Protein AF-A0A662N1Z2-F1 (afdb_monomer)

Structure (mmCIF, N/CA/C/O backbone):
data_AF-A0A662N1Z2-F1
#
_entry.id   AF-A0A662N1Z2-F1
#
loop_
_atom_site.group_PDB
_atom_site.id
_atom_site.type_symbol
_atom_site.label_atom_id
_atom_site.label_alt_id
_atom_site.label_comp_id
_atom_site.label_asym_id
_atom_site.label_entity_id
_atom_site.label_seq_id
_atom_site.pdbx_PDB_ins_code
_atom_site.Cartn_x
_atom_site.Cartn_y
_atom_site.Cartn_z
_atom_site.occupancy
_atom_site.B_iso_or_equiv
_atom_site.auth_seq_id
_atom_site.auth_comp_id
_atom_site.auth_asym_id
_atom_site.auth_atom_id
_atom_site.pdbx_PDB_model_num
ATOM 1 N N . GLU A 1 1 ? 10.684 11.518 -23.504 1.00 61.41 1 GLU A N 1
ATOM 2 C CA . GLU A 1 1 ? 11.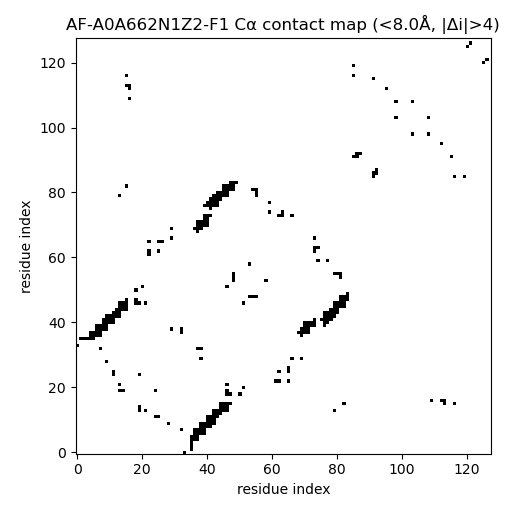244 10.182 -23.222 1.00 61.41 1 GLU A CA 1
ATOM 3 C C . GLU A 1 1 ? 12.755 10.305 -23.333 1.00 61.41 1 GLU A C 1
ATOM 5 O O . GLU A 1 1 ? 13.207 10.973 -24.257 1.00 61.41 1 GLU A O 1
ATOM 10 N N . ILE A 1 2 ? 13.510 9.807 -22.353 1.00 66.50 2 ILE A N 1
ATOM 11 C CA . ILE A 1 2 ? 14.978 9.816 -22.402 1.00 66.50 2 ILE A CA 1
ATOM 12 C C . ILE A 1 2 ? 15.407 8.489 -23.031 1.00 66.50 2 ILE A C 1
ATOM 14 O O . ILE A 1 2 ? 14.957 7.433 -22.591 1.00 66.50 2 ILE A O 1
ATOM 18 N N . ASP A 1 3 ? 16.255 8.540 -24.056 1.00 79.88 3 ASP A N 1
ATOM 19 C CA . ASP A 1 3 ? 16.642 7.354 -24.839 1.00 79.88 3 ASP A CA 1
ATOM 20 C C . ASP A 1 3 ? 17.772 6.528 -24.187 1.00 79.88 3 ASP A C 1
ATOM 22 O O . ASP A 1 3 ? 18.238 5.529 -24.722 1.00 79.88 3 ASP A O 1
ATOM 26 N N . SER A 1 4 ? 18.216 6.928 -22.995 1.00 87.88 4 SER A N 1
ATOM 27 C CA . SER A 1 4 ? 19.228 6.234 -22.198 1.00 87.88 4 SER A CA 1
ATOM 28 C C . SER A 1 4 ? 18.622 5.603 -20.949 1.00 87.88 4 SER A C 1
ATOM 30 O O . SER A 1 4 ? 17.565 6.026 -20.476 1.00 87.88 4 SER A O 1
ATOM 32 N N . PHE A 1 5 ? 19.326 4.630 -20.368 1.00 91.62 5 PHE A N 1
ATOM 33 C CA . PHE A 1 5 ? 18.974 4.092 -19.056 1.00 91.62 5 PHE A CA 1
ATOM 34 C C . PHE A 1 5 ? 18.895 5.212 -18.010 1.00 91.62 5 PHE A C 1
ATOM 36 O O . PHE A 1 5 ? 19.792 6.055 -17.926 1.00 91.62 5 PHE A O 1
ATOM 43 N N . HIS A 1 6 ? 17.820 5.224 -17.227 1.00 92.44 6 HIS A N 1
ATOM 44 C CA . HIS A 1 6 ? 17.623 6.187 -16.149 1.00 92.44 6 HIS A CA 1
ATOM 45 C C . HIS A 1 6 ? 16.700 5.632 -15.063 1.00 92.44 6 HIS A C 1
ATOM 47 O O . HIS A 1 6 ? 15.997 4.640 -15.252 1.00 92.44 6 HIS A O 1
ATOM 53 N N . TYR A 1 7 ? 16.698 6.304 -13.914 1.00 93.75 7 TYR A N 1
ATOM 54 C CA . TYR A 1 7 ? 15.785 5.999 -12.822 1.00 93.75 7 TYR A CA 1
ATOM 55 C C . TYR A 1 7 ? 14.615 6.980 -12.790 1.00 93.75 7 TYR A C 1
ATOM 57 O O . TYR A 1 7 ? 14.805 8.190 -12.929 1.00 93.75 7 TYR A O 1
ATOM 65 N N . GLU A 1 8 ? 13.418 6.467 -12.520 1.00 93.44 8 GLU A N 1
ATOM 66 C CA . GLU A 1 8 ? 12.221 7.266 -12.254 1.00 93.44 8 GLU A CA 1
ATOM 67 C C . GLU A 1 8 ? 11.705 6.994 -10.839 1.00 93.44 8 GLU A C 1
ATOM 69 O O . GLU A 1 8 ? 11.631 5.850 -10.394 1.00 93.44 8 GLU A O 1
ATOM 74 N N . ARG A 1 9 ? 11.308 8.042 -10.111 1.00 92.50 9 ARG A N 1
ATOM 75 C CA . ARG A 1 9 ? 10.701 7.870 -8.786 1.00 92.50 9 ARG A CA 1
ATOM 76 C C . ARG A 1 9 ? 9.240 7.457 -8.917 1.00 92.50 9 ARG A C 1
ATOM 78 O O . ARG A 1 9 ? 8.442 8.158 -9.537 1.00 92.50 9 ARG A O 1
ATOM 85 N N . LEU A 1 10 ? 8.882 6.350 -8.273 1.00 93.62 10 LEU A N 1
ATOM 86 C CA . LEU A 1 10 ? 7.508 5.876 -8.151 1.00 93.62 10 LEU A CA 1
ATOM 87 C C . LEU A 1 10 ? 7.021 6.131 -6.725 1.00 93.62 10 LEU A C 1
ATOM 89 O O . LEU A 1 10 ? 7.100 5.258 -5.863 1.00 93.62 10 LEU A O 1
ATOM 93 N N . GLU A 1 11 ? 6.534 7.344 -6.480 1.00 92.38 11 GLU A N 1
ATOM 94 C CA . GLU A 1 11 ? 5.992 7.743 -5.180 1.00 92.38 11 GLU A CA 1
ATOM 95 C C . GLU A 1 11 ? 4.493 7.429 -5.113 1.00 92.38 11 GLU A C 1
ATOM 97 O O . GLU A 1 11 ? 3.690 7.901 -5.927 1.00 92.38 11 GLU A O 1
ATOM 102 N N . ILE A 1 12 ? 4.119 6.586 -4.154 1.00 92.56 12 ILE A N 1
ATOM 103 C CA . ILE A 1 12 ? 2.745 6.167 -3.891 1.00 92.56 12 ILE A CA 1
ATOM 104 C C . ILE A 1 12 ? 2.467 6.435 -2.416 1.00 92.56 12 ILE A C 1
ATOM 106 O O . ILE A 1 12 ? 3.082 5.832 -1.541 1.00 92.56 12 ILE A O 1
ATOM 110 N N . PHE A 1 13 ? 1.529 7.338 -2.155 1.00 89.88 13 PHE A N 1
ATOM 111 C CA . PHE A 1 13 ? 1.046 7.622 -0.813 1.00 89.88 13 PHE A CA 1
ATOM 112 C C . PHE A 1 13 ? -0.363 7.056 -0.665 1.00 89.88 13 PHE A C 1
ATOM 114 O O . PHE A 1 13 ? -1.245 7.406 -1.450 1.00 89.88 13 PHE A O 1
ATOM 121 N N . LEU A 1 14 ? -0.552 6.165 0.304 1.00 87.25 14 LEU A N 1
ATOM 122 C CA . LEU A 1 14 ? -1.838 5.542 0.590 1.00 87.25 14 LEU A CA 1
ATOM 123 C C . LEU A 1 14 ? -2.577 6.355 1.651 1.00 87.25 14 LEU A C 1
ATOM 125 O O . LEU A 1 14 ? -2.118 6.490 2.790 1.00 87.25 14 LEU A O 1
ATOM 129 N N . ASP A 1 15 ? -3.717 6.908 1.248 1.00 77.38 15 ASP A N 1
ATOM 130 C CA . ASP A 1 15 ? -4.585 7.700 2.108 1.00 77.38 15 ASP A CA 1
ATOM 131 C C . ASP A 1 15 ? -5.506 6.763 2.912 1.00 77.38 15 ASP A C 1
ATOM 133 O O . ASP A 1 15 ? -6.306 6.045 2.315 1.00 77.38 15 ASP A O 1
ATOM 137 N N . PRO A 1 16 ? -5.456 6.779 4.255 1.00 70.56 16 PRO A N 1
ATOM 138 C CA . PRO A 1 16 ? -6.251 5.880 5.093 1.00 70.56 16 PRO A CA 1
ATOM 139 C C . PRO A 1 16 ? -7.762 6.067 4.920 1.00 70.56 16 PRO A C 1
ATOM 141 O O . PRO A 1 16 ? -8.540 5.178 5.260 1.00 70.56 16 PRO A O 1
ATOM 144 N N . SER A 1 17 ? -8.196 7.217 4.405 1.00 68.25 17 SER A N 1
ATOM 145 C CA . SER A 1 17 ? -9.608 7.501 4.171 1.00 68.25 17 SER A CA 1
ATOM 146 C C . SER A 1 17 ? -10.157 7.019 2.840 1.00 68.25 17 SER A C 1
ATOM 148 O O . SER A 1 17 ? -11.376 6.999 2.631 1.00 68.25 17 SER A O 1
ATOM 150 N N . LYS A 1 18 ? -9.265 6.689 1.914 1.00 68.25 18 LYS A N 1
ATOM 151 C CA . LYS A 1 18 ? -9.610 6.213 0.588 1.00 68.25 18 LYS A CA 1
ATOM 152 C C . LYS A 1 18 ? -9.210 4.752 0.607 1.00 68.25 18 LYS A C 1
ATOM 154 O O . LYS A 1 18 ? -8.030 4.444 0.646 1.00 68.25 18 LYS A O 1
ATOM 159 N N . ASN A 1 19 ? -10.185 3.844 0.635 1.00 70.81 19 ASN A N 1
ATOM 160 C CA . ASN A 1 19 ? -9.955 2.394 0.568 1.00 70.81 19 ASN A CA 1
ATOM 161 C C . ASN A 1 19 ? -9.377 1.995 -0.808 1.00 70.81 19 ASN A C 1
ATOM 163 O O . ASN A 1 19 ? -10.006 1.297 -1.604 1.00 70.81 19 ASN A O 1
ATOM 167 N N . GLU A 1 20 ? -8.197 2.507 -1.131 1.00 82.62 20 GLU A N 1
ATOM 168 C CA . GLU A 1 20 ? -7.509 2.324 -2.390 1.00 82.62 20 GLU A CA 1
ATOM 169 C C . GLU A 1 20 ? -6.758 0.999 -2.374 1.00 82.62 20 GLU A C 1
ATOM 171 O O . GLU A 1 20 ? -6.198 0.575 -1.365 1.00 82.62 20 GLU A O 1
ATOM 176 N N . ASN A 1 21 ? -6.725 0.332 -3.526 1.00 88.62 21 ASN A N 1
ATOM 177 C CA . ASN A 1 21 ? -5.953 -0.890 -3.673 1.00 88.62 21 ASN A CA 1
ATOM 178 C C . ASN A 1 21 ? -4.507 -0.532 -4.082 1.00 88.62 21 ASN A C 1
ATOM 180 O O . ASN A 1 21 ? -4.298 -0.117 -5.233 1.00 88.62 21 ASN A O 1
ATOM 184 N N . PRO A 1 22 ? -3.505 -0.724 -3.200 1.00 90.88 22 PRO A N 1
ATOM 185 C CA . PRO A 1 22 ? -2.116 -0.348 -3.474 1.00 90.88 22 PRO A CA 1
ATOM 186 C C . PRO A 1 22 ? -1.529 -1.077 -4.688 1.00 90.88 22 PRO A C 1
ATOM 188 O O . PRO A 1 22 ? -0.791 -0.480 -5.475 1.00 90.88 22 PRO A O 1
ATOM 191 N N . LEU A 1 23 ? -1.911 -2.341 -4.905 1.00 93.56 23 LEU A N 1
ATOM 192 C CA . LEU A 1 23 ? -1.442 -3.145 -6.036 1.00 93.56 23 LEU A CA 1
ATOM 193 C C . LEU A 1 23 ? -1.944 -2.582 -7.371 1.00 93.56 23 LEU A C 1
ATOM 195 O O . LEU A 1 23 ? -1.187 -2.517 -8.340 1.00 93.56 23 LEU A O 1
ATOM 199 N N . LYS A 1 24 ? -3.199 -2.113 -7.428 1.00 93.25 24 LYS A N 1
ATOM 200 C CA . LYS A 1 24 ? -3.748 -1.468 -8.635 1.00 93.25 24 LYS A CA 1
ATOM 201 C C . LYS A 1 24 ? -3.043 -0.148 -8.943 1.00 93.25 24 LYS A C 1
ATOM 203 O O . LYS A 1 24 ? -2.728 0.115 -10.105 1.00 93.25 24 LYS A O 1
ATOM 208 N N . ILE A 1 25 ? -2.776 0.673 -7.923 1.00 93.44 25 ILE A N 1
ATOM 209 C CA . ILE A 1 25 ? -2.039 1.934 -8.098 1.00 93.44 25 ILE A CA 1
ATOM 210 C C . ILE A 1 25 ? -0.643 1.643 -8.649 1.00 93.44 25 ILE A C 1
ATOM 212 O O . ILE A 1 25 ? -0.244 2.236 -9.655 1.00 93.44 25 ILE A O 1
ATOM 216 N N . LEU A 1 26 ? 0.068 0.688 -8.045 1.00 94.25 26 LEU A N 1
ATOM 217 C CA . LEU A 1 26 ? 1.402 0.287 -8.478 1.00 94.25 26 LEU A CA 1
ATOM 218 C C . LEU A 1 26 ? 1.409 -0.216 -9.924 1.00 94.25 26 LEU A C 1
ATOM 220 O O . LEU A 1 26 ? 2.205 0.262 -10.726 1.00 94.25 26 LEU A O 1
ATOM 224 N N . GLN A 1 27 ? 0.488 -1.107 -10.299 1.00 94.75 27 GLN A N 1
ATOM 225 C CA . GLN A 1 27 ? 0.376 -1.593 -11.680 1.00 94.75 27 GLN A CA 1
ATOM 226 C C . GLN A 1 27 ? 0.191 -0.449 -12.682 1.00 94.75 27 GLN A C 1
ATOM 228 O O . GLN A 1 27 ? 0.823 -0.437 -13.739 1.00 94.75 27 GLN A O 1
ATOM 233 N N . ASN A 1 28 ? -0.647 0.536 -12.356 1.00 94.00 28 ASN A N 1
ATOM 234 C CA . ASN A 1 28 ? -0.869 1.693 -13.220 1.00 94.00 28 ASN A CA 1
ATOM 235 C C . ASN A 1 28 ? 0.372 2.585 -13.337 1.00 94.00 28 ASN A C 1
ATOM 237 O O . ASN A 1 28 ? 0.612 3.148 -14.405 1.00 94.00 28 ASN A O 1
ATOM 241 N N . ARG A 1 29 ? 1.168 2.707 -12.270 1.00 93.31 29 ARG A N 1
ATOM 242 C CA . ARG A 1 29 ? 2.450 3.427 -12.292 1.00 93.31 29 ARG A CA 1
ATOM 243 C C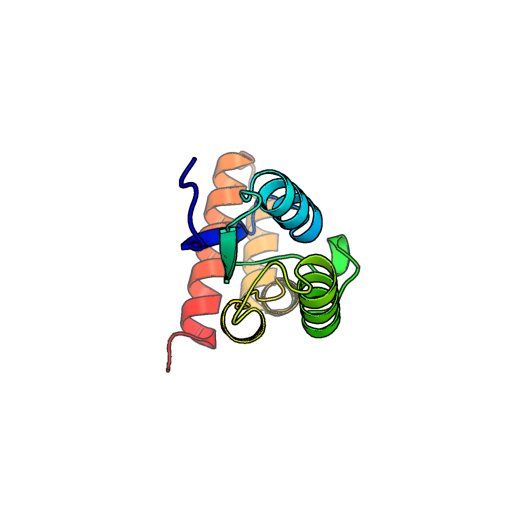 . ARG A 1 29 ? 3.489 2.688 -13.130 1.00 93.31 29 ARG A C 1
ATOM 245 O O . ARG A 1 29 ? 4.074 3.290 -14.022 1.00 93.31 29 ARG A O 1
ATOM 252 N N . LEU A 1 30 ? 3.631 1.379 -12.938 1.00 92.88 30 LEU A N 1
ATOM 253 C CA . LEU A 1 30 ? 4.546 0.541 -13.717 1.00 92.88 30 LEU A CA 1
ATOM 254 C C . LEU A 1 30 ? 4.206 0.552 -15.211 1.00 92.88 30 LEU A C 1
ATOM 256 O O . LEU A 1 30 ? 5.102 0.592 -16.045 1.00 92.88 30 LEU A O 1
ATOM 260 N N . LYS A 1 31 ? 2.924 0.565 -15.593 1.00 92.56 31 LYS A N 1
ATOM 261 C CA . LYS A 1 31 ? 2.524 0.680 -17.010 1.00 92.56 31 LYS A CA 1
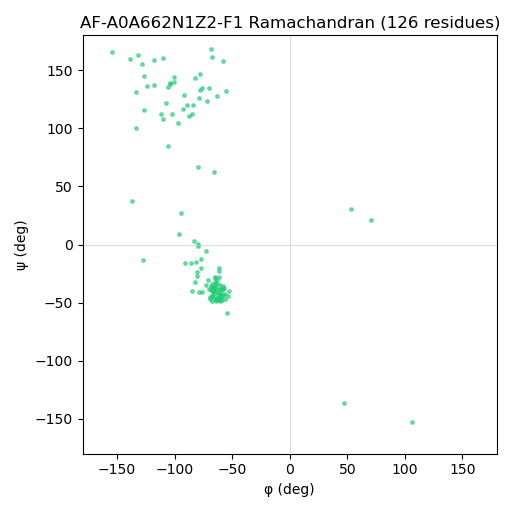ATOM 262 C C . LYS A 1 31 ? 2.982 1.982 -17.673 1.00 92.56 31 LYS A C 1
ATOM 264 O O . LYS A 1 31 ? 3.156 1.999 -18.884 1.00 92.56 31 LYS A O 1
ATOM 269 N N . LYS A 1 32 ? 3.143 3.054 -16.893 1.00 91.50 32 LYS A N 1
ATOM 270 C CA . LYS A 1 32 ? 3.577 4.374 -17.375 1.00 91.50 32 LYS A CA 1
ATOM 271 C C . LYS A 1 32 ? 5.092 4.563 -17.332 1.00 91.50 32 LYS A C 1
ATOM 273 O O . LYS A 1 32 ? 5.580 5.489 -17.965 1.00 91.50 32 LYS A O 1
ATOM 278 N N . LEU A 1 33 ? 5.802 3.709 -16.597 1.00 90.50 33 LEU A N 1
ATOM 279 C CA . LEU A 1 33 ? 7.258 3.723 -16.518 1.00 90.50 33 LEU A CA 1
ATOM 280 C C . LEU A 1 33 ? 7.842 3.426 -17.906 1.00 90.50 33 LEU A C 1
ATOM 282 O O . LEU A 1 33 ? 7.452 2.432 -18.534 1.00 90.50 33 LEU A O 1
ATOM 286 N N . GLY A 1 34 ? 8.754 4.285 -18.367 1.00 87.12 34 GLY A N 1
ATOM 287 C CA . GLY A 1 34 ? 9.385 4.176 -19.681 1.00 87.12 34 GLY A CA 1
ATOM 288 C C . GLY A 1 34 ? 10.115 2.846 -19.889 1.00 87.12 34 GLY A C 1
ATOM 289 O O . GLY A 1 34 ? 10.494 2.162 -18.938 1.00 87.12 34 GLY A O 1
ATOM 290 N N . LYS A 1 35 ? 10.330 2.463 -21.153 1.00 86.94 35 LYS A N 1
ATOM 291 C CA . LYS A 1 35 ? 10.996 1.188 -21.495 1.00 86.94 35 LYS A CA 1
ATOM 292 C C . LYS A 1 35 ? 12.446 1.118 -21.006 1.00 86.94 35 LYS A C 1
ATOM 294 O O . LYS A 1 35 ? 12.889 0.050 -20.603 1.00 86.94 35 LYS A O 1
ATOM 299 N N . ASN A 1 36 ? 13.143 2.254 -21.009 1.00 89.62 36 ASN A N 1
ATOM 300 C CA . ASN A 1 36 ? 14.536 2.381 -20.565 1.00 89.62 36 ASN A CA 1
ATOM 301 C C . ASN A 1 36 ? 14.650 2.860 -19.105 1.00 89.62 36 ASN A C 1
ATOM 303 O O . ASN A 1 36 ? 15.743 3.199 -18.652 1.00 89.62 36 ASN A O 1
ATOM 307 N N . ALA A 1 37 ? 13.528 2.925 -18.382 1.00 92.62 37 ALA A N 1
ATOM 308 C CA . ALA A 1 37 ? 13.479 3.415 -17.015 1.00 92.62 37 ALA A CA 1
ATOM 309 C C . ALA A 1 37 ? 13.349 2.263 -16.012 1.00 92.62 37 ALA A C 1
ATOM 311 O O . ALA A 1 37 ? 12.541 1.348 -16.197 1.00 92.62 37 ALA A O 1
ATOM 312 N N . GLN A 1 38 ? 14.091 2.352 -14.908 1.00 94.88 38 GLN A N 1
ATOM 313 C CA . GLN A 1 38 ? 13.839 1.564 -13.702 1.00 94.88 38 GLN A CA 1
ATOM 314 C C . GLN A 1 38 ? 13.213 2.436 -12.613 1.00 94.88 38 GLN A C 1
ATOM 316 O O . GLN A 1 38 ? 13.637 3.562 -12.357 1.00 94.88 38 GLN A O 1
ATOM 321 N N . GLY A 1 39 ? 12.184 1.911 -11.959 1.00 94.81 39 GLY A N 1
ATOM 322 C CA . GLY A 1 39 ? 11.480 2.580 -10.878 1.00 94.81 39 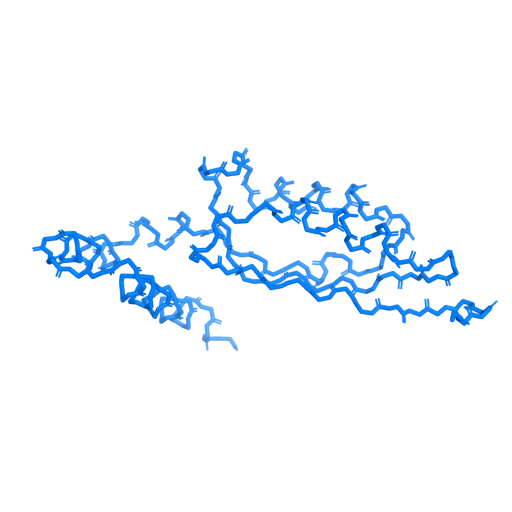GLY A CA 1
ATOM 323 C C . GLY A 1 39 ? 12.246 2.508 -9.559 1.00 94.81 39 GLY A C 1
ATOM 324 O O . GLY A 1 39 ? 12.648 1.435 -9.122 1.00 94.81 39 GLY A O 1
ATOM 325 N N . ILE A 1 40 ? 12.376 3.629 -8.864 1.00 95.12 40 ILE A N 1
ATOM 326 C CA . ILE A 1 40 ? 12.723 3.653 -7.440 1.00 95.12 40 ILE A CA 1
ATOM 327 C C . ILE A 1 40 ? 11.403 3.781 -6.685 1.00 95.12 40 ILE A C 1
ATOM 329 O O . ILE A 1 40 ? 10.775 4.845 -6.709 1.00 95.12 40 ILE A O 1
ATOM 333 N N . LEU A 1 41 ? 10.940 2.683 -6.082 1.00 94.94 41 LEU A N 1
ATOM 334 C CA . LEU A 1 41 ? 9.655 2.663 -5.385 1.00 94.94 41 LEU A CA 1
ATOM 335 C C . LEU A 1 41 ? 9.767 3.366 -4.034 1.00 94.94 41 LEU A C 1
ATOM 337 O O . LEU A 1 41 ? 10.659 3.081 -3.242 1.00 94.94 41 LEU A O 1
ATOM 341 N N . ARG A 1 42 ? 8.791 4.220 -3.738 1.00 93.88 42 ARG A N 1
ATOM 342 C CA . ARG A 1 42 ? 8.512 4.709 -2.392 1.00 93.88 42 ARG A CA 1
ATOM 343 C C . ARG A 1 42 ? 7.013 4.602 -2.156 1.00 93.88 42 ARG A C 1
ATOM 345 O O . ARG A 1 42 ? 6.249 5.421 -2.662 1.00 93.88 42 ARG A O 1
ATOM 352 N N . MET A 1 43 ? 6.600 3.561 -1.440 1.00 92.44 43 MET A N 1
ATOM 353 C CA . MET A 1 43 ? 5.207 3.321 -1.082 1.00 92.44 43 MET A CA 1
ATOM 354 C C . MET A 1 43 ? 5.043 3.494 0.424 1.00 92.44 43 MET A C 1
ATOM 356 O O . MET A 1 43 ? 5.580 2.715 1.209 1.00 92.44 43 MET A O 1
ATOM 360 N N . GLU A 1 44 ? 4.319 4.533 0.817 1.00 89.00 44 GLU A N 1
ATOM 361 C CA . GLU A 1 44 ? 4.138 4.924 2.215 1.00 89.00 44 GLU A CA 1
ATOM 362 C C . GLU A 1 44 ? 2.657 5.177 2.503 1.00 89.00 44 GLU A C 1
ATOM 364 O O . GLU A 1 44 ? 1.856 5.374 1.589 1.00 89.00 44 GLU A O 1
ATOM 369 N N . GLY A 1 45 ? 2.292 5.193 3.781 1.00 83.88 45 GLY A N 1
ATOM 370 C CA . GLY A 1 45 ? 0.923 5.452 4.221 1.00 83.88 45 GLY A CA 1
ATOM 371 C C . GLY A 1 45 ? 0.228 4.187 4.698 1.00 83.88 45 GLY A C 1
ATOM 372 O O . GLY A 1 45 ? 0.872 3.261 5.192 1.00 83.88 45 GLY A O 1
ATOM 373 N N . TYR A 1 46 ? -1.093 4.163 4.581 1.00 83.44 46 TYR A N 1
ATOM 374 C CA . TYR A 1 46 ? -1.915 3.198 5.300 1.00 83.44 46 TYR A CA 1
ATOM 375 C C . TYR A 1 46 ? -2.834 2.426 4.380 1.00 83.44 46 TYR A C 1
ATOM 377 O O . TYR A 1 46 ? -3.373 2.964 3.418 1.00 83.44 46 TYR A O 1
ATOM 385 N N . TYR A 1 47 ? -3.045 1.163 4.712 1.00 85.75 47 TYR A N 1
ATOM 386 C CA . TYR A 1 47 ? -4.016 0.328 4.028 1.00 85.75 47 TYR A CA 1
ATOM 387 C C . TYR A 1 47 ? -4.762 -0.514 5.057 1.00 85.75 47 TYR A C 1
ATOM 389 O O . TYR A 1 47 ? -4.303 -0.685 6.183 1.00 85.75 47 TYR A O 1
ATOM 397 N N . ASN A 1 48 ? -5.933 -1.017 4.686 1.00 83.44 48 ASN A N 1
ATOM 398 C CA . ASN A 1 48 ? -6.723 -1.874 5.555 1.00 83.44 48 ASN A CA 1
ATOM 399 C C . ASN A 1 48 ? -6.562 -3.333 5.105 1.00 83.44 48 ASN A C 1
ATOM 401 O O . ASN A 1 48 ? -7.023 -3.691 4.016 1.00 83.44 48 ASN A O 1
ATOM 405 N N . SER A 1 49 ? -5.914 -4.166 5.923 1.00 85.81 49 SER A N 1
ATOM 406 C CA . SER A 1 49 ? -5.740 -5.592 5.617 1.00 85.81 49 SER A CA 1
ATOM 407 C C . SER A 1 49 ? -7.050 -6.376 5.584 1.00 85.81 49 SER A C 1
ATOM 409 O O . SER A 1 49 ? -7.146 -7.323 4.809 1.00 85.81 49 SER A O 1
ATOM 411 N N . GLU A 1 50 ? -8.082 -5.972 6.330 1.00 81.56 50 GLU A N 1
ATOM 412 C CA . GLU A 1 50 ? -9.405 -6.615 6.301 1.00 81.56 50 GLU A CA 1
ATOM 413 C C . GLU A 1 50 ? -10.117 -6.373 4.967 1.00 81.56 50 GLU A C 1
ATOM 415 O O . GLU A 1 50 ? -10.790 -7.259 4.446 1.00 81.56 50 GLU A O 1
ATOM 420 N N . VAL A 1 51 ? -9.932 -5.184 4.382 1.00 81.88 51 VAL A N 1
ATOM 421 C CA . VAL A 1 51 ? -10.499 -4.838 3.068 1.00 81.88 51 VAL A CA 1
ATOM 422 C C . VAL A 1 51 ? -9.670 -5.439 1.935 1.00 81.88 51 VAL A C 1
ATOM 424 O O . VAL A 1 51 ? -10.225 -5.911 0.943 1.00 81.88 51 VAL A O 1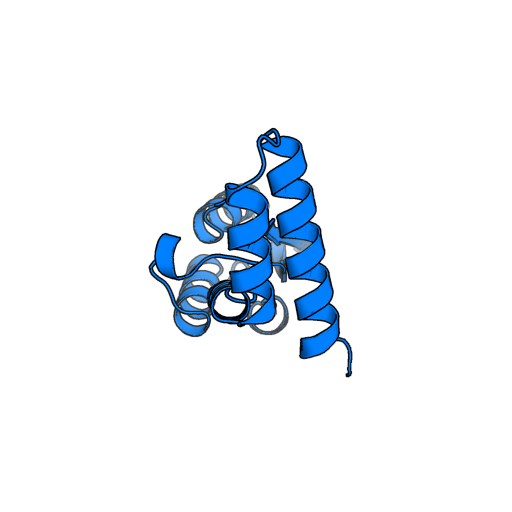
ATOM 427 N N . LEU A 1 52 ? -8.339 -5.403 2.051 1.00 84.38 52 LEU A N 1
ATOM 428 C CA . LEU A 1 52 ? -7.434 -5.885 1.006 1.00 84.38 52 LEU A CA 1
ATOM 429 C C . LEU A 1 52 ? -7.265 -7.413 1.022 1.00 84.38 52 LEU A C 1
ATOM 431 O O . LEU A 1 52 ? -6.907 -7.990 -0.003 1.00 84.38 52 LEU A O 1
ATOM 435 N N . GLY A 1 53 ? -7.513 -8.054 2.166 1.00 86.19 53 GLY A N 1
ATOM 436 C CA . GLY A 1 53 ? -7.294 -9.482 2.389 1.00 86.19 53 GLY A CA 1
ATOM 437 C C . GLY A 1 53 ? -5.817 -9.881 2.451 1.00 86.19 53 GLY A C 1
ATOM 438 O O . GLY A 1 53 ? -5.508 -11.038 2.189 1.00 86.19 53 GLY A O 1
ATOM 439 N N . LEU A 1 54 ? -4.909 -8.936 2.735 1.00 88.94 54 LEU A N 1
ATOM 440 C CA . LEU A 1 54 ? -3.457 -9.158 2.747 1.00 88.94 54 LEU A CA 1
ATOM 441 C C . LEU A 1 54 ? -2.812 -8.559 4.001 1.00 88.94 54 LEU A C 1
ATOM 443 O O . LEU A 1 54 ? -3.009 -7.384 4.315 1.00 88.94 54 LEU A O 1
ATOM 447 N N . THR A 1 55 ? -1.977 -9.341 4.675 1.00 88.75 55 THR A N 1
ATOM 448 C CA . THR A 1 55 ? -1.064 -8.854 5.724 1.00 88.75 55 THR A CA 1
ATOM 449 C C . THR A 1 55 ? 0.045 -7.970 5.148 1.00 88.75 55 THR A C 1
ATOM 451 O O . THR A 1 55 ? 0.243 -7.916 3.932 1.00 88.75 55 THR A O 1
ATOM 454 N N . GLU A 1 56 ? 0.795 -7.271 6.008 1.00 87.62 56 GLU A N 1
ATOM 455 C CA . GLU A 1 56 ? 1.882 -6.385 5.557 1.00 87.62 56 GLU A CA 1
ATOM 456 C C . GLU A 1 56 ? 2.953 -7.167 4.792 1.00 87.62 56 GLU A C 1
ATOM 458 O O . GLU A 1 56 ? 3.428 -6.728 3.744 1.00 87.62 56 GLU A O 1
ATOM 463 N N . GLU A 1 57 ? 3.293 -8.365 5.275 1.00 89.50 57 GLU A N 1
ATOM 464 C CA . GLU A 1 57 ? 4.272 -9.244 4.638 1.00 89.50 57 GLU A CA 1
ATOM 465 C C . GLU A 1 57 ? 3.785 -9.765 3.280 1.00 89.50 57 GLU A C 1
ATOM 467 O O . GLU A 1 57 ? 4.554 -9.827 2.318 1.00 89.50 57 GLU A O 1
ATOM 472 N N . GLU A 1 58 ? 2.506 -10.127 3.165 1.00 93.69 58 GLU A N 1
ATOM 473 C CA . GLU A 1 58 ? 1.902 -10.551 1.897 1.00 93.69 58 GLU A CA 1
ATOM 474 C C . GLU A 1 58 ? 1.821 -9.406 0.896 1.00 93.69 58 GLU A C 1
ATOM 476 O O . GLU A 1 58 ? 2.210 -9.582 -0.259 1.00 93.69 58 GLU A O 1
ATOM 481 N N . LEU A 1 59 ? 1.397 -8.222 1.339 1.00 92.81 59 LEU A N 1
ATOM 482 C CA . LEU A 1 59 ? 1.373 -7.029 0.504 1.00 92.81 59 LEU A CA 1
ATOM 483 C C . LEU A 1 59 ? 2.780 -6.698 -0.003 1.00 92.81 59 LEU A C 1
ATOM 485 O O . LEU A 1 59 ? 2.966 -6.464 -1.198 1.00 92.81 59 LEU A O 1
ATOM 489 N N . LYS A 1 60 ? 3.787 -6.740 0.876 1.00 92.81 60 LYS A N 1
ATOM 490 C CA . LYS A 1 60 ? 5.184 -6.506 0.500 1.00 92.81 60 LYS A CA 1
ATOM 491 C C . LYS A 1 60 ? 5.661 -7.526 -0.539 1.00 92.81 60 LYS A C 1
ATOM 493 O O . LYS A 1 60 ? 6.284 -7.134 -1.525 1.00 92.81 60 LYS A O 1
ATOM 498 N N . ARG A 1 61 ? 5.344 -8.815 -0.363 1.00 94.31 61 ARG A N 1
ATOM 499 C CA . ARG A 1 61 ? 5.679 -9.875 -1.335 1.00 94.31 61 ARG A CA 1
ATOM 500 C C . ARG A 1 61 ? 5.014 -9.647 -2.690 1.00 94.31 61 ARG A C 1
ATOM 502 O O . ARG A 1 61 ? 5.687 -9.735 -3.715 1.00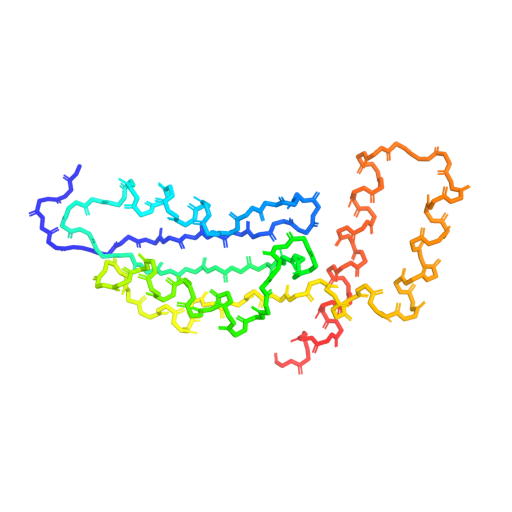 94.31 61 ARG A O 1
ATOM 509 N N . GLU A 1 62 ? 3.731 -9.300 -2.707 1.00 94.94 62 GLU A N 1
ATOM 510 C CA . GLU A 1 62 ? 3.010 -9.013 -3.950 1.00 94.94 62 GLU A CA 1
ATOM 511 C C . GLU A 1 62 ? 3.557 -7.772 -4.663 1.00 94.94 62 GLU A C 1
ATOM 513 O O . GLU A 1 62 ? 3.695 -7.772 -5.886 1.00 94.94 62 GLU A O 1
ATOM 518 N N . ILE A 1 63 ? 3.947 -6.736 -3.918 1.00 94.19 63 ILE A N 1
ATOM 519 C CA . ILE A 1 63 ? 4.617 -5.554 -4.473 1.00 94.19 63 ILE A CA 1
ATOM 520 C C . ILE A 1 63 ? 5.955 -5.935 -5.109 1.00 94.19 63 ILE A C 1
ATOM 522 O O . ILE A 1 63 ? 6.199 -5.556 -6.253 1.00 94.19 63 ILE A O 1
ATOM 526 N N . MET A 1 64 ? 6.796 -6.719 -4.423 1.00 93.25 64 MET A N 1
ATOM 527 C CA . MET A 1 64 ? 8.059 -7.206 -4.997 1.00 93.25 64 MET A CA 1
ATOM 528 C C . MET A 1 64 ? 7.822 -7.999 -6.284 1.00 93.25 64 MET A C 1
ATOM 530 O O . MET A 1 64 ? 8.502 -7.769 -7.282 1.00 93.25 64 MET A O 1
ATOM 534 N N . ARG A 1 65 ? 6.812 -8.878 -6.290 1.00 94.62 65 ARG A N 1
ATOM 535 C CA . ARG A 1 65 ? 6.437 -9.681 -7.461 1.00 94.62 65 ARG A CA 1
ATOM 536 C C . ARG A 1 65 ? 5.970 -8.819 -8.636 1.00 94.62 65 ARG A C 1
ATOM 538 O O . ARG A 1 65 ? 6.319 -9.113 -9.774 1.00 94.62 65 ARG A O 1
ATOM 545 N N . LEU A 1 66 ? 5.186 -7.770 -8.380 1.00 94.38 66 LEU A N 1
ATOM 546 C CA . LEU A 1 66 ? 4.721 -6.840 -9.417 1.00 94.38 66 LEU A CA 1
ATOM 547 C C . LEU A 1 66 ? 5.844 -5.962 -9.965 1.00 94.38 66 LEU A C 1
ATOM 549 O O . LEU A 1 66 ? 5.856 -5.662 -11.158 1.00 94.38 66 LEU A O 1
ATOM 553 N N . CYS A 1 67 ? 6.755 -5.530 -9.098 1.00 92.44 67 CYS A N 1
ATOM 554 C CA . CYS A 1 67 ? 7.908 -4.733 -9.480 1.00 92.44 67 CYS A CA 1
ATOM 555 C C . CYS A 1 67 ? 8.893 -5.529 -10.343 1.00 92.44 67 CYS A C 1
ATOM 557 O O . CYS A 1 67 ? 9.342 -5.003 -11.361 1.00 92.44 67 CYS A O 1
ATOM 559 N N . GLY A 1 68 ? 9.199 -6.778 -9.970 1.00 91.38 68 GLY A N 1
ATOM 560 C CA . GLY A 1 68 ? 10.213 -7.592 -10.648 1.00 91.38 68 GLY A CA 1
ATOM 561 C C . GLY A 1 68 ? 11.502 -6.797 -10.885 1.00 91.38 68 GLY A C 1
ATOM 562 O O . GLY A 1 68 ? 11.901 -5.995 -10.044 1.00 91.38 68 GLY A O 1
ATOM 563 N N . ASP A 1 69 ? 12.081 -6.925 -12.079 1.00 90.25 69 ASP A N 1
ATOM 564 C CA . ASP A 1 69 ? 13.300 -6.196 -12.473 1.00 90.25 69 ASP A CA 1
ATOM 565 C C . ASP A 1 69 ? 13.038 -4.743 -12.908 1.00 90.25 69 ASP A C 1
ATOM 567 O O . ASP A 1 69 ? 13.960 -4.004 -13.266 1.00 90.25 69 ASP A O 1
ATOM 571 N N . ARG A 1 70 ? 11.769 -4.310 -12.917 1.00 92.81 70 ARG A N 1
ATOM 572 C CA . ARG A 1 70 ? 11.393 -2.948 -13.317 1.00 92.81 70 ARG A CA 1
ATOM 573 C C . ARG A 1 70 ? 11.585 -1.935 -12.203 1.00 92.81 70 ARG A C 1
ATOM 575 O O . ARG A 1 70 ? 11.572 -0.745 -12.503 1.00 92.81 70 ARG A O 1
ATOM 582 N N . CYS A 1 71 ? 11.757 -2.375 -10.957 1.00 93.44 71 CYS A N 1
ATOM 583 C CA . CYS A 1 71 ? 12.088 -1.492 -9.848 1.00 93.44 71 CYS A CA 1
ATOM 584 C C . CYS A 1 71 ? 13.298 -1.982 -9.061 1.00 93.44 71 CYS A C 1
ATOM 586 O O . CYS A 1 71 ? 13.579 -3.173 -8.999 1.00 93.44 71 CYS A O 1
ATOM 588 N N . VAL A 1 72 ? 13.957 -1.042 -8.395 1.00 91.44 72 VAL A N 1
ATOM 589 C CA . VAL A 1 72 ? 15.071 -1.280 -7.473 1.00 91.44 72 VAL A CA 1
ATOM 590 C C . VAL A 1 72 ? 14.702 -0.814 -6.062 1.00 91.44 72 VAL A C 1
ATOM 592 O O . VAL A 1 72 ? 13.785 -0.005 -5.895 1.00 91.44 72 VAL A O 1
ATOM 595 N N . ASP A 1 73 ? 15.398 -1.340 -5.046 1.00 89.00 73 ASP A N 1
ATOM 596 C CA . ASP A 1 73 ? 15.241 -0.974 -3.623 1.00 89.00 73 ASP A CA 1
ATOM 597 C C . ASP A 1 73 ? 13.793 -1.056 -3.086 1.00 89.00 73 ASP A C 1
ATOM 599 O O . ASP A 1 73 ? 13.390 -0.324 -2.178 1.00 89.00 73 ASP A O 1
ATOM 603 N N . VAL A 1 74 ? 12.986 -1.966 -3.641 1.00 89.00 74 VAL A N 1
ATOM 604 C CA . VAL A 1 74 ? 11.560 -2.135 -3.302 1.00 89.00 74 VAL A CA 1
ATOM 605 C C . VAL A 1 74 ? 11.357 -2.405 -1.807 1.00 89.00 74 VAL A C 1
ATOM 607 O O . VAL A 1 74 ? 10.413 -1.912 -1.193 1.00 89.00 74 VAL A O 1
ATOM 610 N N . ASP A 1 75 ? 12.266 -3.165 -1.205 1.00 86.44 75 ASP A N 1
ATOM 611 C CA . ASP A 1 75 ? 12.268 -3.530 0.207 1.00 86.44 75 ASP A CA 1
ATOM 612 C C . ASP A 1 75 ? 12.483 -2.332 1.142 1.00 86.44 75 ASP A C 1
ATOM 614 O O . ASP A 1 75 ? 11.850 -2.287 2.199 1.00 86.44 75 ASP A O 1
ATOM 618 N N . LYS A 1 76 ? 13.323 -1.366 0.742 1.00 87.50 76 LYS A N 1
ATOM 619 C CA . LYS A 1 76 ? 13.573 -0.104 1.467 1.00 87.50 76 LYS A CA 1
ATOM 620 C C . LYS A 1 76 ? 12.481 0.935 1.214 1.00 87.50 76 LYS A C 1
ATOM 622 O O . LYS A 1 76 ? 12.252 1.817 2.047 1.00 87.50 76 LYS A O 1
ATOM 627 N N . GLY A 1 77 ? 11.840 0.838 0.053 1.00 87.19 77 GLY A N 1
ATOM 628 C CA . GLY A 1 77 ? 10.762 1.708 -0.396 1.00 87.19 77 GLY A CA 1
ATOM 629 C C . GLY A 1 77 ? 9.403 1.419 0.235 1.00 87.19 77 GLY A C 1
ATOM 630 O O . GLY A 1 77 ? 8.539 2.293 0.213 1.00 87.19 77 GLY A O 1
ATOM 631 N N . PHE A 1 78 ? 9.198 0.220 0.787 1.00 91.62 78 PHE A N 1
ATOM 632 C CA . PHE A 1 78 ? 7.942 -0.176 1.423 1.00 91.62 78 PHE A CA 1
ATOM 633 C C . PHE A 1 78 ? 7.884 0.279 2.886 1.00 91.62 78 PHE A C 1
ATOM 635 O O . PHE A 1 78 ? 8.616 -0.229 3.736 1.00 91.62 78 PHE A O 1
ATOM 642 N N . ARG A 1 79 ? 6.986 1.222 3.182 1.00 88.25 79 ARG A N 1
ATOM 643 C CA . ARG A 1 79 ? 6.724 1.752 4.532 1.00 88.25 79 ARG A CA 1
ATOM 644 C C . ARG A 1 79 ? 5.225 1.895 4.792 1.00 88.25 79 ARG A C 1
ATOM 646 O O . ARG A 1 79 ? 4.776 2.885 5.369 1.00 88.25 79 ARG A O 1
ATOM 653 N N . CYS A 1 80 ? 4.445 0.945 4.290 1.00 87.31 80 CYS A N 1
ATOM 654 C CA . CYS A 1 80 ? 3.019 0.894 4.572 1.00 87.31 80 CYS A CA 1
ATOM 655 C C . CYS A 1 80 ? 2.776 0.321 5.965 1.00 87.31 80 CYS A C 1
ATOM 657 O O . CYS A 1 80 ? 3.507 -0.567 6.397 1.00 87.31 80 CYS A O 1
ATOM 659 N N . VAL A 1 81 ? 1.729 0.808 6.623 1.00 84.12 81 VAL A N 1
ATOM 660 C CA . VAL A 1 81 ? 1.273 0.291 7.916 1.00 84.12 81 VAL A CA 1
ATOM 661 C C . VAL A 1 81 ? -0.188 -0.127 7.798 1.00 84.12 81 VAL A C 1
ATOM 663 O O . VAL A 1 81 ? -1.009 0.587 7.214 1.00 84.12 81 VAL A O 1
ATOM 666 N N . ASP A 1 82 ? -0.511 -1.285 8.353 1.00 85.19 82 ASP A N 1
ATOM 667 C CA . ASP A 1 82 ? -1.872 -1.794 8.419 1.00 85.19 82 ASP A CA 1
ATOM 668 C C . ASP A 1 82 ? -2.710 -0.995 9.428 1.00 85.19 82 ASP A C 1
ATOM 670 O O . ASP A 1 82 ? -2.391 -0.900 10.618 1.00 85.19 82 ASP A O 1
ATOM 674 N N . LEU A 1 83 ? -3.829 -0.440 8.957 1.00 79.62 83 LEU A N 1
ATOM 675 C CA . LEU A 1 83 ? -4.797 0.276 9.784 1.00 79.62 83 LEU A CA 1
ATOM 676 C C . LEU A 1 83 ? -5.414 -0.594 10.865 1.00 79.62 83 LEU A C 1
ATOM 678 O O . LEU A 1 83 ? -5.854 -0.040 11.870 1.00 79.62 83 LEU A O 1
ATOM 682 N N . LYS A 1 84 ? -5.427 -1.921 10.712 1.00 77.88 84 LYS A N 1
ATOM 683 C CA . LYS A 1 84 ? -5.937 -2.829 11.744 1.00 77.88 84 LYS A CA 1
ATOM 684 C C . LYS A 1 84 ? -5.277 -2.578 13.100 1.00 77.88 84 LYS A C 1
ATOM 686 O O . LYS A 1 84 ? -5.957 -2.515 14.118 1.00 77.88 84 LYS A O 1
ATOM 691 N N . ILE A 1 85 ? -3.971 -2.316 13.098 1.00 71.75 85 ILE A N 1
ATOM 692 C CA . ILE A 1 85 ? -3.193 -1.988 14.298 1.00 71.75 85 ILE A CA 1
ATOM 693 C C . ILE A 1 85 ? -3.745 -0.749 15.021 1.00 71.75 85 ILE A C 1
ATOM 695 O O . ILE A 1 85 ? -3.694 -0.670 16.245 1.00 71.75 85 ILE A O 1
ATOM 699 N N . ILE A 1 86 ? -4.238 0.233 14.264 1.00 73.69 86 ILE A N 1
ATOM 700 C CA . ILE A 1 86 ? -4.796 1.481 14.794 1.00 73.69 86 ILE A CA 1
ATOM 701 C C . ILE A 1 86 ? -6.268 1.283 15.163 1.00 73.69 86 ILE A C 1
ATOM 703 O O . ILE A 1 86 ? -6.715 1.770 16.195 1.00 73.69 86 ILE A O 1
ATOM 707 N N . ALA A 1 87 ? -7.027 0.550 14.349 1.00 70.88 87 ALA A N 1
ATOM 708 C CA . ALA A 1 87 ? -8.439 0.263 14.583 1.00 70.88 87 ALA A CA 1
ATOM 709 C C . ALA A 1 87 ? -8.667 -0.595 15.838 1.00 70.88 87 ALA A C 1
ATOM 711 O O . ALA A 1 87 ? -9.707 -0.482 16.489 1.00 70.88 87 ALA A O 1
ATOM 712 N N . GLU A 1 88 ? -7.701 -1.438 16.205 1.00 74.25 88 GLU A N 1
ATOM 713 C CA . GLU A 1 88 ? -7.770 -2.252 17.416 1.00 74.25 88 GLU A CA 1
ATOM 714 C C . GLU A 1 88 ? -7.480 -1.469 18.707 1.00 74.25 88 GLU A C 1
ATOM 716 O O . GLU A 1 88 ? -7.814 -1.964 19.787 1.00 74.25 88 GLU A O 1
ATOM 721 N N . ASP A 1 89 ? -6.959 -0.244 18.619 1.00 83.75 89 ASP A N 1
ATOM 722 C CA . ASP A 1 89 ? -6.643 0.593 19.776 1.00 83.75 89 ASP A CA 1
ATOM 723 C C . ASP A 1 89 ? -7.904 1.101 20.505 1.00 83.75 89 ASP A C 1
ATOM 725 O O . ASP A 1 89 ? -8.868 1.582 19.902 1.00 83.75 89 ASP A O 1
ATOM 729 N N . ASP A 1 90 ? -7.900 1.022 21.838 1.00 81.88 90 ASP A N 1
ATOM 730 C CA . ASP A 1 90 ? -9.051 1.384 22.672 1.00 81.88 90 ASP A CA 1
ATOM 731 C C . ASP A 1 90 ? -9.412 2.876 22.611 1.00 81.88 90 ASP A C 1
ATOM 733 O O . ASP A 1 90 ? -10.591 3.235 22.742 1.00 81.88 90 ASP A O 1
ATOM 737 N N . ILE A 1 91 ? -8.428 3.763 22.428 1.00 83.06 91 ILE A N 1
ATOM 738 C CA . ILE A 1 91 ? -8.651 5.206 22.271 1.00 83.06 91 ILE A CA 1
ATOM 739 C C . ILE A 1 91 ? -9.326 5.454 20.926 1.00 83.06 91 ILE A C 1
ATOM 741 O O . ILE A 1 91 ? -10.334 6.168 20.866 1.00 83.06 91 ILE A O 1
ATOM 745 N N . VAL A 1 92 ? -8.832 4.810 19.869 1.00 81.31 92 VAL A N 1
ATOM 746 C CA . VAL A 1 92 ? -9.389 4.920 18.515 1.00 81.31 92 VAL A CA 1
ATOM 747 C C . VAL A 1 92 ? -10.816 4.380 18.469 1.00 81.31 92 VAL A C 1
ATOM 749 O O . VAL A 1 92 ? -11.714 5.081 18.003 1.00 81.31 92 VAL A O 1
ATOM 752 N N . LYS A 1 93 ? -11.083 3.204 19.047 1.00 82.06 93 LYS A N 1
ATOM 753 C CA . LYS A 1 93 ? -12.441 2.637 19.149 1.00 82.06 93 LYS A CA 1
ATOM 754 C C . LYS A 1 93 ? -13.410 3.581 19.855 1.00 82.06 93 LYS A C 1
ATOM 756 O O . LYS A 1 93 ? -14.521 3.821 19.375 1.00 82.06 93 LYS A O 1
ATOM 761 N N . LYS A 1 94 ? -13.000 4.156 20.993 1.00 85.44 94 LYS A N 1
ATOM 762 C CA . LYS A 1 94 ? -13.821 5.127 21.739 1.00 85.44 94 LYS A CA 1
ATOM 763 C C . LYS A 1 94 ? -14.074 6.397 20.930 1.00 85.44 94 LYS A C 1
ATOM 765 O O . LYS A 1 94 ? -15.168 6.956 21.016 1.00 85.44 94 LYS A O 1
ATOM 770 N N . PHE A 1 95 ? -13.090 6.856 20.163 1.00 85.75 95 PHE A N 1
ATOM 771 C CA . PHE A 1 95 ? -13.226 8.017 19.292 1.00 85.75 95 PHE A CA 1
ATOM 772 C C . PHE A 1 95 ? -14.195 7.752 18.137 1.00 85.75 95 PHE A C 1
ATOM 774 O O . PHE A 1 95 ? -15.141 8.519 17.962 1.00 85.75 95 PHE A O 1
ATOM 781 N N . MET A 1 96 ? -14.039 6.631 17.428 1.00 80.56 96 MET A N 1
ATOM 782 C CA . MET A 1 96 ? -14.921 6.241 16.321 1.00 80.56 96 MET A CA 1
ATOM 783 C C . MET A 1 96 ? -16.371 6.095 16.779 1.00 80.56 96 MET A C 1
ATOM 785 O O . MET A 1 96 ? -17.265 6.688 16.180 1.00 80.56 96 MET A O 1
ATOM 789 N N . LYS A 1 97 ? -16.606 5.448 17.927 1.00 84.31 97 LYS A N 1
ATOM 790 C CA . LYS A 1 97 ? -17.950 5.341 18.515 1.00 84.31 97 LYS A CA 1
ATOM 791 C C . LYS A 1 97 ? -18.582 6.711 18.799 1.00 84.31 97 LYS A C 1
ATOM 793 O O . LYS A 1 97 ? -19.779 6.898 18.598 1.00 84.31 97 LYS A O 1
ATOM 798 N N . LYS A 1 98 ? -17.793 7.696 19.248 1.00 85.88 98 LYS A N 1
ATOM 799 C CA . LYS A 1 98 ? -18.273 9.076 19.450 1.00 85.88 98 LYS A CA 1
ATOM 800 C C . LYS A 1 98 ? -18.537 9.810 18.131 1.00 85.88 98 LYS A C 1
ATOM 802 O O . LYS A 1 98 ? -19.404 10.679 18.110 1.00 85.88 98 LYS A O 1
ATOM 807 N N . LEU A 1 99 ? -17.803 9.498 17.061 1.00 83.88 99 LEU A N 1
ATOM 808 C CA . LEU A 1 99 ? -18.028 10.066 15.726 1.00 83.88 99 LEU A CA 1
ATOM 809 C C . LEU A 1 99 ? -19.282 9.506 15.047 1.00 83.88 99 LEU A C 1
ATOM 811 O O . LEU A 1 99 ? -19.966 10.238 14.335 1.00 83.88 99 LEU A O 1
ATOM 815 N N . GLU A 1 100 ? -19.599 8.232 15.260 1.00 80.12 100 GLU A N 1
ATOM 816 C CA . GLU A 1 100 ? -20.830 7.605 14.754 1.00 80.12 100 GLU A CA 1
ATOM 817 C C . GLU A 1 100 ? -22.082 8.190 15.411 1.00 80.12 100 GLU A C 1
ATOM 819 O O . GLU A 1 100 ? -23.093 8.405 14.753 1.00 80.12 100 GLU A O 1
ATOM 824 N N . GLN A 1 101 ? -21.996 8.518 16.701 1.00 86.38 101 GLN A N 1
ATOM 825 C CA . GLN A 1 101 ? -23.089 9.127 17.468 1.00 86.38 101 GLN A CA 1
ATOM 826 C C . GLN A 1 101 ? -23.349 10.600 17.116 1.00 86.38 101 GLN A C 1
ATOM 828 O O . GLN A 1 101 ? -24.291 11.200 17.634 1.00 86.38 101 GLN A O 1
ATOM 833 N N . ARG A 1 102 ? -22.512 11.210 16.270 1.00 82.69 102 ARG A N 1
ATOM 834 C CA . ARG A 1 102 ? -22.664 12.599 15.831 1.00 82.69 102 ARG A CA 1
ATOM 835 C C . ARG A 1 102 ? -23.198 12.643 14.407 1.00 82.69 102 ARG A C 1
ATOM 837 O O . ARG A 1 102 ? -22.730 11.915 13.536 1.00 82.69 102 ARG A O 1
ATOM 844 N N . ASN A 1 103 ? -24.125 13.567 14.161 1.00 81.38 103 ASN A N 1
ATOM 845 C CA . ASN A 1 103 ? -24.615 13.871 12.819 1.00 81.38 103 ASN A CA 1
ATOM 846 C C . ASN A 1 103 ? -23.614 14.786 12.090 1.00 81.38 103 ASN A C 1
ATOM 848 O O . ASN A 1 103 ? -23.859 15.974 11.902 1.00 81.38 103 ASN A O 1
ATOM 852 N N . ILE A 1 104 ? -22.433 14.240 11.807 1.00 84.31 104 ILE A N 1
ATOM 853 C CA . ILE A 1 104 ? -21.365 14.881 11.036 1.00 84.31 104 ILE A CA 1
ATOM 854 C C . ILE A 1 104 ? -21.382 14.349 9.608 1.00 84.31 104 ILE A C 1
ATOM 856 O O . ILE A 1 104 ? -21.665 13.171 9.382 1.00 84.31 104 ILE A O 1
ATOM 860 N N . ASP A 1 105 ? -21.073 15.221 8.659 1.00 85.06 105 ASP A N 1
ATOM 861 C CA . ASP A 1 105 ? -20.925 14.857 7.258 1.00 85.06 105 ASP A CA 1
ATOM 862 C C . ASP A 1 105 ? -19.701 13.947 7.032 1.00 85.06 105 ASP A C 1
ATOM 864 O O . ASP A 1 105 ? -18.799 13.832 7.872 1.00 85.06 105 ASP A O 1
ATOM 868 N N . GLU A 1 106 ? -19.688 13.255 5.891 1.00 72.31 106 GLU A N 1
ATOM 869 C CA . GLU A 1 106 ? -18.640 12.282 5.572 1.00 72.31 106 GLU A CA 1
ATOM 870 C C . GLU A 1 106 ? -17.255 12.909 5.408 1.00 72.31 106 GLU A C 1
ATOM 872 O O . GLU A 1 106 ? -16.261 12.285 5.783 1.00 72.31 106 GLU A O 1
ATOM 877 N N . GLU A 1 107 ? -17.178 14.132 4.882 1.00 76.06 107 GLU A N 1
ATOM 878 C CA . GLU A 1 107 ? -15.914 14.849 4.709 1.00 76.06 107 GLU A CA 1
ATOM 879 C C . GLU A 1 107 ? -15.300 15.154 6.078 1.00 76.06 107 GLU A C 1
ATOM 881 O O . GLU A 1 107 ? -14.149 14.810 6.354 1.00 76.06 107 GLU A O 1
ATOM 886 N N . ARG A 1 108 ? -16.107 15.662 7.010 1.00 81.12 108 ARG A N 1
ATOM 887 C CA . ARG A 1 108 ? -15.662 15.940 8.372 1.00 81.12 108 ARG A CA 1
ATOM 888 C C . ARG A 1 108 ? -15.307 14.677 9.145 1.00 81.12 108 ARG A C 1
ATOM 890 O O . ARG A 1 108 ? -14.350 14.677 9.923 1.00 81.12 108 ARG A O 1
ATOM 897 N N . ARG A 1 109 ? -16.054 13.588 8.948 1.00 77.56 109 ARG A N 1
ATOM 898 C CA . ARG A 1 109 ? -15.738 12.279 9.542 1.00 77.56 109 ARG A CA 1
ATOM 899 C C . ARG A 1 109 ? -14.396 11.756 9.031 1.00 77.56 109 ARG A C 1
ATOM 901 O O . ARG A 1 109 ? -13.598 11.261 9.827 1.00 77.56 109 ARG A O 1
ATOM 908 N N . ARG A 1 110 ? -14.137 11.912 7.734 1.00 72.62 110 ARG A N 1
ATOM 909 C CA . ARG A 1 110 ? -12.877 11.548 7.084 1.00 72.62 110 ARG A CA 1
ATOM 910 C C . ARG A 1 110 ? -11.691 12.323 7.657 1.00 72.62 110 ARG A C 1
ATOM 912 O O . ARG A 1 110 ? -10.697 11.705 8.029 1.00 72.62 110 ARG A O 1
ATOM 919 N N . ASP A 1 111 ? -11.811 13.639 7.795 1.00 80.94 111 ASP A N 1
ATOM 920 C CA . ASP A 1 111 ? -10.750 14.477 8.368 1.00 80.94 111 ASP A CA 1
ATOM 921 C C . ASP A 1 111 ? -10.393 14.061 9.797 1.00 80.94 111 ASP A C 1
ATOM 923 O O . ASP A 1 111 ? -9.220 13.960 10.160 1.00 80.94 111 ASP A O 1
ATOM 927 N N . LEU A 1 112 ? -11.412 13.788 10.614 1.00 83.75 112 LEU A N 1
ATOM 928 C CA . LEU A 1 112 ? -11.238 13.383 12.007 1.00 83.75 112 LEU A CA 1
ATOM 929 C C . LEU A 1 112 ? -10.603 11.993 12.124 1.00 83.75 112 LEU A C 1
ATOM 931 O O . LEU A 1 112 ? -9.757 11.785 12.995 1.00 83.75 112 LEU A O 1
ATOM 935 N N . PHE A 1 113 ? -10.964 11.066 11.234 1.00 77.75 113 PHE A N 1
ATOM 936 C CA . PHE A 1 113 ? -10.308 9.764 11.140 1.00 77.75 113 PHE A CA 1
ATOM 937 C C . PHE A 1 113 ? -8.834 9.904 10.736 1.00 77.75 113 PHE A C 1
ATOM 939 O O . PHE A 1 113 ? -7.955 9.361 11.401 1.00 77.75 113 PHE A O 1
ATOM 946 N N . ASN A 1 114 ? -8.542 10.705 9.712 1.00 74.94 114 ASN A N 1
ATOM 947 C CA . ASN A 1 114 ? -7.171 10.950 9.263 1.00 74.94 114 ASN A CA 1
ATOM 948 C C . ASN A 1 114 ? -6.313 11.593 10.361 1.00 74.94 114 ASN A C 1
ATOM 950 O O . ASN A 1 114 ? -5.147 11.230 10.529 1.00 74.94 114 ASN A O 1
ATOM 954 N N . LEU A 1 115 ? -6.893 12.512 11.140 1.00 83.25 115 LEU A N 1
ATOM 955 C CA . LEU A 1 115 ? -6.218 13.160 12.261 1.00 83.25 115 LEU A CA 1
ATOM 956 C C . L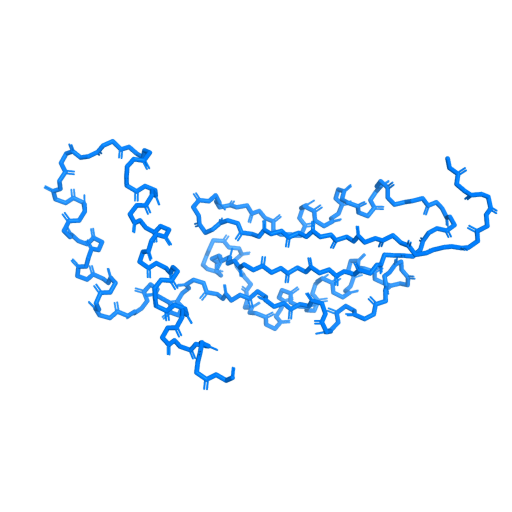EU A 1 115 ? -5.850 12.162 13.364 1.00 83.25 115 LEU A C 1
ATOM 958 O O . LEU A 1 115 ? -4.706 12.165 13.817 1.00 83.25 115 LEU A O 1
ATOM 962 N N . ILE A 1 116 ? -6.792 11.310 13.793 1.00 82.88 116 ILE A N 1
ATOM 963 C CA . ILE A 1 116 ? -6.507 10.348 14.866 1.00 82.88 116 ILE A CA 1
ATOM 964 C C . ILE A 1 116 ? -5.527 9.272 14.410 1.00 82.88 116 ILE A C 1
ATOM 966 O O . ILE A 1 116 ? -4.615 8.940 15.159 1.00 82.88 116 ILE A O 1
ATOM 970 N N . VAL A 1 117 ? -5.656 8.795 13.168 1.00 76.81 117 VAL A N 1
ATOM 971 C CA . VAL A 1 117 ? -4.691 7.883 12.549 1.00 76.81 117 VAL A CA 1
ATOM 972 C C . VAL A 1 117 ? -3.305 8.522 12.635 1.00 76.81 117 VAL A C 1
ATOM 974 O O . VAL A 1 117 ? -2.437 7.994 13.330 1.00 76.81 117 VAL A O 1
ATOM 977 N N . LYS A 1 118 ? -3.113 9.717 12.062 1.00 76.38 118 LYS A N 1
ATOM 978 C CA . LYS A 1 118 ? -1.818 10.414 12.080 1.00 76.38 118 LYS A CA 1
ATOM 979 C C . LYS A 1 118 ? -1.236 10.573 13.493 1.00 76.38 118 LYS A C 1
ATOM 981 O O . LYS A 1 118 ? -0.058 10.288 13.686 1.00 76.38 118 LYS A O 1
ATOM 986 N N . ALA A 1 119 ? -2.048 10.964 14.475 1.00 81.94 119 ALA A N 1
ATOM 987 C CA . ALA A 1 119 ? -1.602 11.115 15.861 1.00 81.94 119 ALA A CA 1
ATOM 988 C C . ALA A 1 119 ? -1.131 9.785 16.481 1.00 81.94 119 ALA A C 1
ATOM 990 O O . ALA A 1 119 ? -0.064 9.725 17.091 1.00 81.94 119 ALA A O 1
ATOM 991 N N . MET A 1 120 ? -1.886 8.699 16.288 1.00 79.06 120 MET A N 1
ATOM 992 C CA . MET A 1 120 ? -1.515 7.367 16.791 1.00 79.06 120 MET A CA 1
ATOM 993 C C . MET A 1 120 ? -0.219 6.853 16.157 1.00 79.06 120 MET A C 1
ATOM 995 O O . MET A 1 120 ? 0.553 6.129 16.784 1.00 79.06 120 MET A O 1
ATOM 999 N N . LEU A 1 121 ? 0.045 7.256 14.919 1.00 71.00 121 LEU A N 1
ATOM 1000 C CA . LEU A 1 121 ? 1.245 6.879 14.183 1.00 71.00 121 LEU A CA 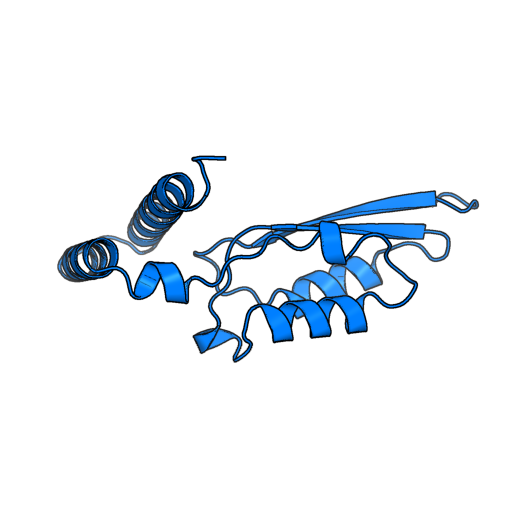1
ATOM 1001 C C . LEU A 1 121 ? 2.478 7.640 14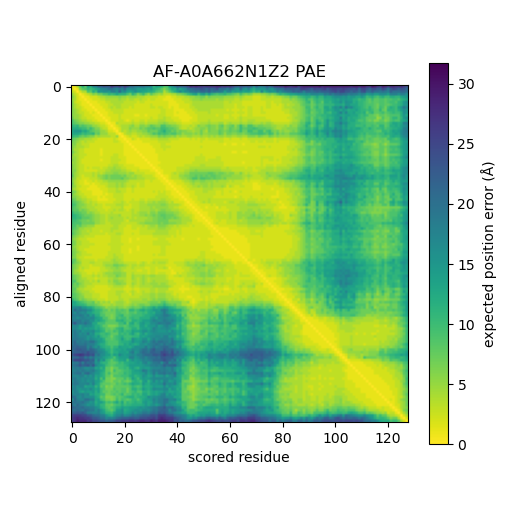.643 1.00 71.00 121 LEU A C 1
ATOM 1003 O O . LEU A 1 121 ? 3.527 7.025 14.821 1.00 71.00 121 LEU A O 1
ATOM 1007 N N . GLU A 1 122 ? 2.349 8.938 14.908 1.00 73.19 122 GLU A N 1
ATOM 1008 C CA . GLU A 1 122 ? 3.408 9.715 15.559 1.00 73.19 122 GLU A CA 1
ATOM 1009 C C . GLU A 1 122 ? 3.752 9.129 16.937 1.00 73.19 122 GLU A C 1
ATOM 1011 O O . GLU A 1 122 ? 4.927 8.988 17.263 1.00 73.19 122 GLU A O 1
ATOM 1016 N N . LEU A 1 123 ? 2.761 8.674 17.709 1.00 74.50 123 LEU A N 1
ATOM 1017 C CA . LEU A 1 123 ? 3.009 8.012 18.995 1.00 74.50 123 LEU A CA 1
ATOM 1018 C C . LEU A 1 123 ? 3.715 6.657 18.851 1.00 74.50 123 LEU A C 1
ATOM 1020 O O . LEU A 1 123 ? 4.592 6.332 19.650 1.00 74.50 123 LEU A O 1
ATOM 1024 N N . LYS A 1 124 ? 3.338 5.855 17.850 1.00 67.38 124 LYS A N 1
ATOM 1025 C CA . LYS A 1 124 ? 3.868 4.494 17.682 1.00 67.38 124 LYS A CA 1
ATOM 1026 C C . LYS A 1 124 ? 5.224 4.448 16.969 1.00 67.38 124 LYS A C 1
ATOM 1028 O O . LYS A 1 124 ? 6.028 3.562 17.255 1.00 67.38 124 LYS A O 1
ATOM 1033 N N . TYR A 1 125 ? 5.482 5.380 16.052 1.00 64.19 125 TYR A N 1
ATOM 1034 C CA . TYR A 1 125 ? 6.655 5.364 15.170 1.00 64.19 125 TYR A CA 1
ATOM 1035 C C . TYR A 1 125 ? 7.471 6.665 15.169 1.00 64.19 125 TYR A C 1
ATOM 1037 O O . TYR A 1 125 ? 8.600 6.648 14.688 1.00 64.19 125 TYR A O 1
ATOM 1045 N N . GLY A 1 126 ? 6.958 7.772 15.716 1.00 56.84 126 GLY A N 1
ATOM 1046 C CA . GLY A 1 126 ? 7.647 9.073 15.768 1.00 56.84 126 GLY A CA 1
ATOM 1047 C C . GLY A 1 126 ? 8.702 9.206 16.873 1.00 56.84 126 GLY A C 1
ATOM 1048 O O . GLY A 1 126 ? 9.324 10.254 16.996 1.00 56.84 126 GLY A O 1
ATOM 1049 N N . GLY A 1 127 ? 8.916 8.154 17.671 1.00 48.38 127 GLY A N 1
ATOM 1050 C CA . GLY A 1 127 ? 9.948 8.074 18.711 1.00 48.38 127 GLY A CA 1
ATOM 1051 C C . GLY A 1 127 ? 11.261 7.409 18.273 1.00 48.38 127 GLY A C 1
ATOM 1052 O O . GLY A 1 127 ? 11.922 6.803 19.115 1.00 48.38 127 GLY A O 1
ATOM 1053 N N . LYS A 1 128 ? 11.614 7.454 16.982 1.00 38.72 128 LYS A N 1
ATOM 1054 C CA . LYS A 1 128 ? 12.915 6.998 16.463 1.00 38.72 128 LYS A CA 1
ATOM 1055 C C . LYS A 1 128 ? 13.670 8.127 15.785 1.00 38.72 128 LYS A C 1
ATOM 1057 O O . LYS A 1 128 ? 13.046 8.815 14.950 1.00 38.72 128 LYS A O 1
#

Secondary structure (DSSP, 8-state):
--SS-EEEEEEEEE-TTS---HHHHHHHHHHHS-TTEEEEEEEEEEE-HHHHT--HHHHHHHHHHHHGGGEE-HHHHEEEEETHHHHT-HHHHHHHHHHHTS---HHHHHHHHHHHHHHHHHHHHTT-

Nearest PDB structures (foldseek):
  6bzg-assembly1_A  TM=2.321E-01  e=4.681E+00  Saccharomyces cerevisiae
  1qhe-assembly1_A  TM=2.488E-01  e=7.193E+00  Nostoc sp. PCC 7119

Sequence (128 aa):
EIDSFHYERLEIFLDPSKNENPLKILQNRLKKLGKNAQGILRMEGYYNSEVLGLTEEELKREIMRLCGDRCVDVDKGFRCVDLKIIAEDDIVKKFMKKLEQRNIDEERRRDLFNLIVKAMLELKYGGK

Foldseek 3Di:
DDPAADEDEDEAEDQALDQDDPLVSLLVSLVVADPNYAYAAAYAYEHACVSNVDDLVRVLVSSCVSRPRSYPPSVVRDHYDHCVVVCPDPVNVVVVVVLVVDPDDPVVVSVSNSVSSVVVCCVVPVPD

pLDDT: mean 84.29, std 9.74, range [38.72, 95.12]

Solvent-accessible surface area (backbone atoms only — not comparable to full-atom values): 7452 Å² total; per-residue (Å²): 135,72,97,52,82,46,79,41,82,43,79,42,78,38,50,76,77,51,94,67,57,66,68,58,55,47,53,58,50,59,72,67,51,51,95,50,39,34,30,41,40,35,37,34,43,31,44,49,32,85,81,69,73,38,53,73,70,53,47,52,50,52,50,50,65,72,37,49,90,46,37,46,64,53,79,80,20,57,56,64,44,56,42,57,72,52,62,70,32,71,68,48,45,56,49,52,57,56,54,69,76,40,100,64,56,70,68,61,50,42,53,54,50,52,50,52,50,52,54,54,44,45,71,74,62,60,84,115

Radius of gyration: 17.21 Å; Cα contacts (8 Å, |Δi|>4): 160; chains: 1; bounding box: 44×26×48 Å

Mean predicted aligned error: 7.7 Å